Protein AF-A0A7C5U0W5-F1 (afdb_monomer_lite)

pLDDT: mean 94.02, std 6.53, range [56.75, 98.31]

Secondary structure (DSSP, 8-state):
------SSSS-PPPHHHHHHHTSPPPPTTSHHHHHHHHHHHHHHHHHTT--SPP---SS-HHHHHHHHHHHH-SS--

Structure (mmCIF, N/CA/C/O backbone):
data_AF-A0A7C5U0W5-F1
#
_entry.id   AF-A0A7C5U0W5-F1
#
loop_
_atom_site.group_PDB
_atom_site.id
_atom_site.type_symbol
_atom_site.label_atom_id
_atom_site.label_alt_id
_atom_site.label_comp_id
_atom_site.label_asym_id
_atom_site.label_entity_id
_atom_site.label_seq_id
_atom_site.pdbx_PDB_ins_code
_atom_site.Cartn_x
_atom_site.Cartn_y
_atom_site.Cartn_z
_atom_site.occupancy
_atom_site.B_iso_or_equiv
_atom_site.auth_seq_id
_atom_site.auth_comp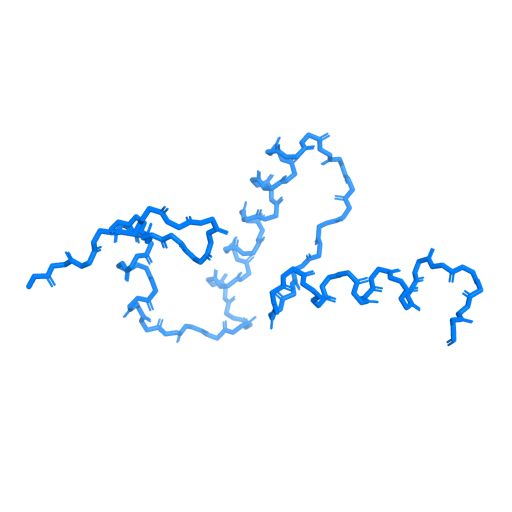_id
_atom_site.auth_asym_id
_atom_site.auth_atom_id
_atom_site.pdbx_PDB_model_num
ATOM 1 N N . MET A 1 1 ? -21.721 18.288 11.775 1.00 56.75 1 MET A N 1
ATOM 2 C CA . MET A 1 1 ? -21.760 18.406 10.298 1.00 56.75 1 MET A CA 1
ATOM 3 C C . MET A 1 1 ? -20.559 17.670 9.734 1.00 56.75 1 MET A C 1
ATOM 5 O O . MET A 1 1 ? -19.465 17.898 10.230 1.00 56.75 1 MET A O 1
ATOM 9 N N . GLN A 1 2 ? -20.758 16.779 8.762 1.00 81.00 2 GLN A N 1
ATOM 10 C CA . GLN A 1 2 ? -19.662 16.085 8.079 1.00 81.00 2 GLN A CA 1
ATOM 11 C C . GLN A 1 2 ? -19.214 16.920 6.870 1.00 81.00 2 GLN A C 1
ATOM 13 O O . GLN A 1 2 ? -20.056 17.421 6.123 1.00 81.00 2 GLN A O 1
ATOM 18 N N . LEU A 1 3 ? -17.904 17.109 6.706 1.00 85.94 3 LEU A N 1
ATOM 19 C CA . LEU A 1 3 ? -17.321 17.836 5.574 1.00 85.94 3 LEU A CA 1
ATOM 20 C C . LEU A 1 3 ? -17.552 17.051 4.274 1.00 85.94 3 LEU A C 1
ATOM 22 O O . LEU A 1 3 ? -17.224 15.869 4.200 1.00 85.94 3 LEU A O 1
ATOM 26 N N . LYS A 1 4 ? -18.097 17.708 3.243 1.00 91.38 4 LYS A N 1
ATOM 27 C CA . LYS A 1 4 ? -18.188 17.141 1.889 1.00 91.38 4 LYS A CA 1
ATOM 28 C C . LYS A 1 4 ? -16.898 17.460 1.135 1.00 91.38 4 LYS A C 1
ATOM 30 O O . LYS A 1 4 ? -16.648 18.620 0.820 1.00 91.38 4 LYS A O 1
ATOM 35 N N . LEU A 1 5 ? -16.077 16.443 0.883 1.00 93.88 5 LEU A N 1
ATOM 36 C CA . LEU A 1 5 ? -14.774 16.590 0.232 1.00 93.88 5 LEU A CA 1
ATOM 37 C C . LEU A 1 5 ? -14.898 16.330 -1.276 1.00 93.88 5 LEU A C 1
ATOM 39 O O . LEU A 1 5 ? -15.022 15.183 -1.695 1.00 93.88 5 LEU A O 1
ATOM 43 N N 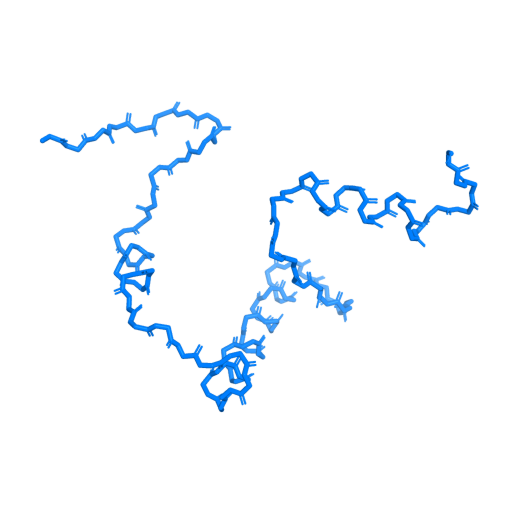. PHE A 1 6 ? -14.849 17.399 -2.075 1.00 94.06 6 PHE A N 1
ATOM 44 C CA . PHE A 1 6 ? -14.806 17.360 -3.548 1.00 94.06 6 PHE A CA 1
ATOM 45 C C . PHE A 1 6 ? -13.404 17.712 -4.082 1.00 94.06 6 PHE A C 1
ATOM 47 O O . PHE A 1 6 ? -13.250 18.436 -5.061 1.00 94.06 6 PHE A O 1
ATOM 54 N N . THR A 1 7 ? -12.369 17.263 -3.376 1.00 94.81 7 THR A N 1
ATOM 55 C CA . THR A 1 7 ? -10.951 17.544 -3.639 1.00 94.81 7 THR A CA 1
ATOM 56 C C . THR A 1 7 ? -10.290 16.427 -4.450 1.00 94.81 7 THR A C 1
ATOM 58 O O . THR A 1 7 ? -10.720 15.278 -4.405 1.00 94.81 7 THR A O 1
ATOM 61 N N . VAL A 1 8 ? -9.192 16.738 -5.148 1.00 94.75 8 VAL A N 1
ATOM 62 C CA . VAL A 1 8 ? -8.353 15.765 -5.884 1.00 94.75 8 VAL A CA 1
ATOM 63 C C . VAL A 1 8 ? -7.369 15.036 -4.957 1.00 94.75 8 VAL A C 1
ATOM 65 O O . VAL A 1 8 ? -6.170 14.975 -5.209 1.00 94.75 8 VAL A O 1
ATOM 68 N N . GLY A 1 9 ? -7.886 14.504 -3.850 1.00 91.56 9 GLY A N 1
ATOM 69 C CA . GLY A 1 9 ? -7.082 13.896 -2.792 1.00 91.56 9 GLY A CA 1
ATOM 70 C C . GLY A 1 9 ? -6.699 14.897 -1.686 1.00 91.56 9 GLY A C 1
ATOM 71 O O . GLY A 1 9 ? -6.214 15.987 -1.991 1.00 91.56 9 GLY A O 1
ATOM 72 N N . PRO A 1 10 ? -6.904 14.554 -0.399 1.00 93.56 10 PRO A N 1
ATOM 73 C CA . PRO A 1 10 ? -7.650 13.389 0.088 1.00 93.56 10 PRO A CA 1
ATOM 74 C C . PRO A 1 10 ? -9.141 13.473 -0.284 1.00 93.56 10 PRO A C 1
ATOM 76 O O . PRO A 1 10 ? -9.641 14.537 -0.645 1.00 93.56 10 PRO A O 1
ATOM 79 N N . VAL A 1 11 ? -9.851 12.350 -0.200 1.00 94.19 11 VAL A N 1
ATOM 80 C CA . VAL A 1 11 ? -11.313 12.267 -0.359 1.00 94.19 11 VAL A CA 1
ATOM 81 C C . VAL A 1 11 ? -11.932 11.660 0.898 1.00 94.19 11 VAL A C 1
ATOM 83 O O . VAL A 1 11 ? -11.224 11.099 1.736 1.00 94.19 11 VAL A O 1
ATOM 86 N N . ALA A 1 12 ? -13.250 11.785 1.057 1.00 94.31 12 ALA A N 1
ATOM 87 C CA . ALA A 1 12 ? -13.942 11.147 2.172 1.00 94.31 12 ALA A CA 1
ATOM 88 C C . ALA A 1 12 ? -13.826 9.617 2.061 1.00 94.31 12 ALA A C 1
ATOM 90 O O . ALA A 1 12 ? -14.103 9.048 1.007 1.00 94.31 12 ALA A O 1
ATOM 91 N N . CYS A 1 13 ? -13.417 8.961 3.148 1.00 93.94 13 CYS A N 1
ATOM 92 C CA . CYS A 1 13 ? -13.375 7.502 3.208 1.00 93.94 13 CYS A CA 1
ATOM 93 C C . CYS A 1 13 ? -14.797 6.930 3.228 1.00 93.94 13 CYS A C 1
ATOM 95 O O . CYS A 1 13 ? -15.705 7.524 3.817 1.00 93.94 13 CYS A O 1
ATOM 97 N N . TYR A 1 14 ? -14.982 5.753 2.629 1.00 95.06 14 TYR A N 1
ATOM 98 C CA . TYR A 1 14 ? -16.229 5.011 2.7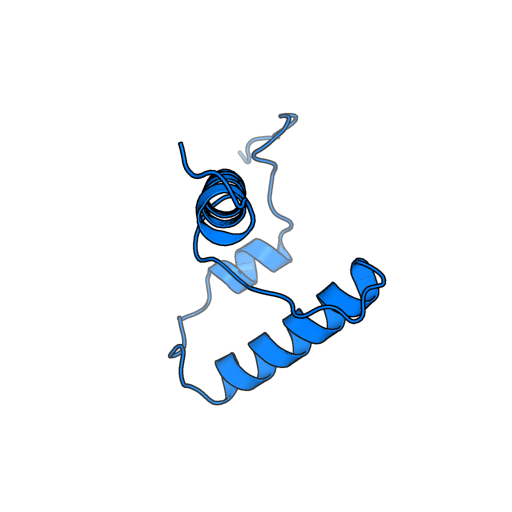78 1.00 95.06 14 TYR A CA 1
ATOM 99 C C . TYR A 1 14 ? -16.471 4.650 4.255 1.00 95.06 14 TYR A C 1
ATOM 101 O O . TYR A 1 14 ? -15.502 4.391 4.976 1.00 95.06 14 TYR A O 1
ATOM 109 N N . PRO A 1 15 ? -17.733 4.589 4.724 1.00 95.25 15 PRO A N 1
ATOM 110 C CA . PRO A 1 15 ? -18.035 4.282 6.122 1.00 95.25 15 PRO A CA 1
ATOM 111 C C . PRO A 1 15 ? -17.399 2.981 6.627 1.00 95.25 15 PRO A C 1
ATOM 113 O O . PRO A 1 15 ? -16.890 2.970 7.744 1.00 95.25 15 PRO A O 1
ATOM 116 N N . GLN A 1 16 ? -17.346 1.929 5.797 1.00 97.50 16 GLN A N 1
ATOM 117 C CA . GLN A 1 16 ? -16.750 0.647 6.201 1.00 97.50 16 GLN A CA 1
ATOM 118 C C . GLN A 1 16 ? -15.237 0.766 6.447 1.00 97.50 16 GLN A C 1
ATOM 120 O O . GLN A 1 16 ? -14.701 0.136 7.348 1.00 97.50 16 GLN A O 1
ATOM 125 N N . VAL A 1 17 ? -14.541 1.620 5.685 1.00 96.25 17 VAL A N 1
ATOM 126 C CA . VAL A 1 17 ? -13.101 1.862 5.876 1.00 96.25 17 VAL A CA 1
ATOM 127 C C . VAL A 1 17 ? -12.852 2.560 7.212 1.00 96.25 17 VAL A C 1
ATOM 129 O O . VAL A 1 17 ? -11.920 2.204 7.925 1.00 96.25 17 VAL A O 1
ATOM 132 N N . LEU A 1 18 ? -13.699 3.528 7.578 1.00 96.06 18 LEU A N 1
ATOM 133 C CA . LEU A 1 18 ? -13.593 4.223 8.864 1.00 96.06 18 LEU A CA 1
ATOM 134 C C . LEU A 1 18 ? -13.854 3.288 10.050 1.00 96.06 18 LEU A C 1
ATOM 136 O O . LEU A 1 18 ? -13.178 3.405 11.069 1.00 96.06 18 LEU A O 1
ATOM 140 N N . GLU A 1 19 ? -14.810 2.369 9.913 1.00 97.38 19 GLU A N 1
ATOM 141 C CA . GLU A 1 19 ? -15.089 1.343 10.920 1.00 97.38 19 GLU A CA 1
ATOM 142 C C . GLU A 1 19 ? -13.877 0.427 11.130 1.00 97.38 19 GLU A C 1
ATOM 144 O O . GLU A 1 19 ? -13.418 0.273 12.262 1.00 97.38 19 GLU A O 1
ATOM 149 N N . GLU A 1 20 ? -13.291 -0.094 10.050 1.00 95.31 20 GLU A N 1
ATOM 150 C CA . GLU A 1 20 ? -12.103 -0.953 10.117 1.00 95.31 20 GLU A CA 1
ATOM 151 C C . GLU A 1 20 ? -10.877 -0.227 10.687 1.00 95.31 20 GLU A C 1
ATOM 153 O O . GLU A 1 20 ? -10.172 -0.770 11.538 1.00 95.31 20 GLU A O 1
ATOM 158 N N . MET A 1 21 ? -10.651 1.032 10.296 1.00 95.06 21 MET A N 1
ATOM 159 C CA . MET A 1 21 ? -9.567 1.862 10.841 1.00 95.06 21 MET A CA 1
ATOM 160 C C . MET A 1 21 ? -9.730 2.175 12.336 1.00 95.06 21 MET A C 1
ATOM 162 O O . MET A 1 21 ? -8.752 2.531 12.991 1.00 95.06 21 MET A O 1
ATOM 166 N N . GLY A 1 22 ? -10.946 2.068 12.879 1.00 96.62 22 GLY A N 1
ATOM 167 C CA . GLY A 1 22 ? -11.237 2.271 14.300 1.00 96.62 22 GLY A CA 1
ATOM 168 C C . GLY A 1 22 ? -11.008 1.037 15.179 1.00 96.62 22 GLY A C 1
ATOM 169 O O . GLY A 1 22 ? -11.155 1.128 16.400 1.00 96.62 22 GLY A O 1
ATOM 170 N N . ARG A 1 23 ? -10.678 -0.120 14.594 1.00 95.75 23 ARG A N 1
ATOM 171 C CA . ARG A 1 23 ? -10.490 -1.378 15.332 1.00 95.75 23 ARG A CA 1
ATOM 172 C C . ARG A 1 23 ? -9.167 -1.387 16.095 1.00 95.75 23 ARG A C 1
ATOM 174 O O . ARG A 1 23 ? -8.208 -0.704 15.747 1.00 95.75 23 ARG A O 1
ATOM 181 N N . GLN A 1 24 ? -9.109 -2.207 17.144 1.00 95.75 24 GLN A N 1
ATOM 182 C CA . GLN A 1 24 ? -7.869 -2.410 17.887 1.00 95.75 24 GLN A CA 1
ATOM 183 C C . GLN A 1 24 ? -6.806 -3.055 16.991 1.00 95.75 24 GLN A C 1
ATOM 185 O O . GLN A 1 24 ? -7.061 -4.074 16.346 1.00 95.75 24 GLN A O 1
ATOM 190 N N . MET A 1 25 ? -5.602 -2.488 17.006 1.00 93.12 25 MET A N 1
ATOM 191 C CA . MET A 1 25 ? -4.487 -2.983 16.207 1.00 93.12 25 MET A CA 1
ATOM 192 C C . MET A 1 25 ? -4.021 -4.353 16.698 1.00 93.12 25 MET A C 1
ATOM 194 O O . MET A 1 25 ? -3.714 -4.544 17.877 1.00 93.12 25 MET A O 1
ATOM 198 N N . PHE A 1 26 ? -3.903 -5.295 15.768 1.00 93.44 26 PHE A N 1
ATOM 199 C CA . PHE A 1 26 ? -3.230 -6.570 15.988 1.00 93.44 26 PHE A CA 1
ATOM 200 C C . PHE A 1 26 ? -1.742 -6.476 15.626 1.00 93.44 26 PHE A C 1
ATOM 202 O O . PHE A 1 26 ? -1.279 -5.547 14.962 1.00 93.44 26 PHE A O 1
ATOM 209 N N . SER A 1 27 ? -0.962 -7.450 16.097 1.00 96.31 27 SER A N 1
ATOM 210 C CA . SER A 1 27 ? 0.470 -7.518 15.806 1.00 96.31 27 SER A CA 1
ATOM 211 C C . SER A 1 27 ? 0.727 -7.766 14.318 1.00 96.31 27 SER A C 1
ATOM 213 O O . SER A 1 27 ? 0.126 -8.650 13.723 1.00 96.31 27 SER A O 1
ATOM 215 N N . HIS A 1 28 ? 1.726 -7.089 13.750 1.00 94.75 28 HIS A N 1
ATOM 216 C CA . HIS A 1 28 ? 2.219 -7.316 12.383 1.00 94.75 28 HIS A CA 1
ATOM 217 C C . HIS A 1 28 ? 2.787 -8.731 12.136 1.00 94.75 28 HIS A C 1
ATOM 219 O O . HIS A 1 28 ? 3.169 -9.062 11.018 1.00 94.75 28 HIS A O 1
ATOM 225 N N . ARG A 1 29 ? 2.900 -9.565 13.178 1.00 95.88 29 ARG A N 1
ATOM 226 C CA . ARG A 1 29 ? 3.298 -10.981 13.078 1.00 95.88 29 ARG A CA 1
ATOM 227 C C . ARG A 1 29 ? 2.183 -11.945 13.478 1.00 95.88 29 ARG A C 1
ATOM 229 O O . ARG A 1 29 ? 2.442 -13.141 13.589 1.00 95.88 29 ARG A O 1
ATOM 236 N N . SER A 1 30 ? 0.980 -11.448 13.769 1.00 97.50 30 SER A N 1
ATOM 237 C CA . SER A 1 30 ? -0.146 -12.311 14.120 1.00 97.50 30 SER A CA 1
ATOM 238 C C . SER A 1 30 ? -0.604 -13.121 12.908 1.00 97.50 30 SER A C 1
ATOM 240 O O . SER A 1 30 ? -0.363 -12.746 11.758 1.00 97.50 30 SER A O 1
ATOM 242 N N . LYS A 1 31 ? -1.309 -14.224 13.176 1.00 97.62 31 LYS A N 1
ATOM 243 C CA . LYS A 1 31 ? -1.992 -14.991 12.132 1.00 97.62 31 LYS A CA 1
ATOM 244 C C . LYS A 1 31 ? -2.964 -14.106 11.342 1.00 97.62 31 LYS A C 1
ATOM 246 O O . LYS A 1 31 ? -2.964 -14.175 10.121 1.00 97.62 31 LYS A O 1
ATOM 251 N N . ASP A 1 32 ? -3.681 -13.221 12.033 1.00 95.62 32 ASP A N 1
ATOM 252 C CA . ASP A 1 32 ? -4.628 -12.290 11.412 1.00 95.62 32 ASP A CA 1
ATOM 253 C C . ASP A 1 32 ? -3.950 -11.364 10.391 1.00 95.62 32 ASP A C 1
ATOM 255 O O . ASP A 1 32 ? -4.456 -11.208 9.284 1.00 95.62 32 ASP A O 1
ATOM 259 N N . TYR A 1 33 ? -2.776 -10.798 10.711 1.00 95.88 33 TYR A N 1
ATOM 260 C CA . TYR A 1 33 ? -2.036 -9.975 9.746 1.00 95.88 33 TYR A CA 1
ATOM 261 C C . TYR A 1 33 ? -1.528 -10.799 8.564 1.00 95.88 33 TYR A C 1
ATOM 263 O O . TYR A 1 33 ? -1.583 -10.338 7.429 1.00 95.88 33 TYR A O 1
ATOM 271 N N . ILE A 1 34 ? -1.023 -12.008 8.819 1.00 96.88 34 ILE A N 1
ATOM 272 C CA . ILE A 1 34 ? -0.503 -12.884 7.764 1.00 96.88 34 ILE A CA 1
ATOM 273 C C . ILE A 1 34 ? -1.605 -13.234 6.763 1.00 96.88 34 ILE A C 1
ATOM 275 O O . ILE A 1 34 ? -1.361 -13.195 5.558 1.00 96.88 34 ILE A O 1
ATOM 279 N N . ASP A 1 35 ? -2.795 -13.571 7.254 1.00 97.44 35 ASP A N 1
ATOM 280 C CA . ASP A 1 35 ? -3.930 -13.934 6.409 1.00 97.44 35 ASP A CA 1
ATOM 281 C C . ASP A 1 35 ? -4.456 -12.688 5.660 1.00 97.44 35 ASP A C 1
ATOM 283 O O . ASP A 1 35 ? -4.560 -12.721 4.435 1.00 97.44 35 ASP A O 1
ATOM 287 N N . LEU A 1 36 ? -4.599 -11.537 6.337 1.00 96.19 36 LEU A N 1
ATOM 288 C CA . LEU A 1 36 ? -4.953 -10.259 5.696 1.00 96.19 36 LEU A CA 1
ATOM 289 C C . LEU A 1 36 ? -3.969 -9.851 4.588 1.00 96.19 36 LEU A C 1
ATOM 291 O O . LEU A 1 36 ? -4.378 -9.397 3.522 1.00 96.19 36 LEU A O 1
ATOM 295 N N . HIS A 1 37 ? -2.665 -9.981 4.833 1.00 96.38 37 HIS A N 1
ATOM 296 C CA . HIS A 1 37 ? -1.637 -9.585 3.872 1.00 96.38 37 HIS A CA 1
ATOM 297 C C . HIS A 1 37 ? -1.695 -10.443 2.604 1.00 96.38 37 HIS A C 1
ATOM 299 O O . HIS A 1 37 ? -1.524 -9.921 1.501 1.00 96.38 37 HIS A O 1
ATOM 305 N N . LYS A 1 38 ? -1.961 -11.747 2.746 1.00 96.94 38 LYS A N 1
ATOM 306 C CA . LYS A 1 38 ? -2.132 -12.661 1.607 1.00 96.94 38 LYS A CA 1
ATOM 307 C C . LYS A 1 38 ? -3.356 -12.294 0.782 1.00 96.94 38 LYS A C 1
ATOM 309 O O . LYS A 1 38 ? -3.227 -12.154 -0.432 1.00 96.94 38 LYS A O 1
ATOM 314 N N . ASP A 1 39 ? -4.496 -12.088 1.435 1.00 97.81 39 ASP A N 1
ATOM 315 C CA . ASP A 1 39 ? -5.747 -11.745 0.756 1.00 97.81 39 ASP A CA 1
ATOM 316 C C . ASP A 1 39 ? -5.614 -10.414 0.011 1.00 97.81 39 ASP A C 1
ATOM 318 O O . ASP A 1 39 ? -5.959 -10.313 -1.165 1.00 97.81 39 ASP A O 1
ATOM 322 N N . LEU A 1 40 ? -5.014 -9.407 0.652 1.00 97.19 40 LEU A N 1
ATOM 323 C CA . LEU A 1 40 ? -4.752 -8.114 0.023 1.00 97.19 40 LEU A CA 1
ATOM 324 C C . LEU A 1 40 ? -3.801 -8.232 -1.176 1.00 97.19 40 LEU A C 1
ATOM 326 O O . LEU A 1 40 ? -4.016 -7.581 -2.196 1.00 97.19 40 LEU A O 1
ATOM 330 N N . THR A 1 41 ? -2.759 -9.061 -1.065 1.00 98.00 41 THR A N 1
ATOM 331 C CA . THR A 1 41 ? -1.821 -9.320 -2.170 1.00 98.00 41 THR A CA 1
ATOM 332 C C . THR A 1 41 ? -2.543 -9.945 -3.358 1.00 98.00 41 THR A C 1
ATOM 334 O O . THR A 1 41 ? -2.361 -9.489 -4.484 1.00 98.00 41 THR A O 1
ATOM 337 N N . PHE A 1 42 ? -3.381 -10.955 -3.113 1.00 97.81 42 PHE A N 1
ATOM 338 C CA . PHE A 1 42 ? -4.167 -11.623 -4.148 1.00 97.81 42 PHE A CA 1
ATOM 339 C C . PHE A 1 42 ? -5.123 -10.648 -4.847 1.00 97.81 42 PHE A C 1
ATOM 341 O O . PHE A 1 42 ? -5.062 -10.503 -6.065 1.00 97.81 42 PHE A O 1
ATOM 348 N N . LEU A 1 43 ? -5.924 -9.906 -4.075 1.00 98.12 43 LEU A N 1
ATOM 349 C CA . LEU A 1 43 ? -6.880 -8.936 -4.616 1.00 98.12 43 LEU A CA 1
ATOM 350 C C . LEU A 1 43 ? -6.197 -7.838 -5.440 1.00 98.12 43 LEU A C 1
ATOM 352 O O . LEU A 1 43 ? -6.734 -7.417 -6.462 1.00 98.12 43 LEU A O 1
ATOM 356 N N . LEU A 1 44 ? -5.014 -7.371 -5.026 1.00 97.88 44 LEU A N 1
ATOM 357 C CA . LEU A 1 44 ? -4.260 -6.385 -5.802 1.00 97.88 44 LEU A CA 1
ATOM 358 C C . LEU A 1 44 ? -3.675 -6.962 -7.087 1.00 97.88 44 LEU A C 1
ATOM 360 O O . LEU A 1 44 ? -3.673 -6.257 -8.093 1.00 97.88 44 LEU A O 1
ATOM 364 N N . LYS A 1 45 ? -3.195 -8.211 -7.079 1.00 98.25 45 LYS A N 1
ATOM 365 C CA . LYS A 1 45 ? -2.739 -8.878 -8.306 1.00 98.25 45 LYS A CA 1
ATOM 366 C C . LYS A 1 45 ? -3.879 -9.030 -9.310 1.00 98.25 45 LYS A C 1
ATOM 368 O O . LYS A 1 45 ? -3.681 -8.702 -10.477 1.00 98.25 45 LYS A O 1
ATOM 373 N N . GLU A 1 46 ? -5.066 -9.438 -8.852 1.00 98.31 46 GLU A N 1
ATOM 374 C CA . GLU A 1 46 ? -6.261 -9.506 -9.703 1.00 98.31 46 GLU A CA 1
ATOM 375 C C . GLU A 1 46 ? -6.667 -8.122 -10.222 1.00 98.31 46 GLU A C 1
ATOM 377 O O . GLU A 1 46 ? -6.865 -7.950 -11.420 1.00 98.31 46 GLU A O 1
ATOM 382 N N . PHE A 1 47 ? -6.734 -7.113 -9.348 1.00 98.19 47 PHE A N 1
ATOM 383 C CA . PHE A 1 47 ? -7.134 -5.754 -9.727 1.00 98.19 47 PHE A CA 1
ATOM 384 C C . PHE A 1 47 ? -6.173 -5.090 -10.723 1.00 98.19 47 PHE A C 1
ATOM 386 O O . PHE A 1 47 ? -6.609 -4.343 -11.597 1.00 98.19 47 PHE A O 1
ATOM 393 N N . LEU A 1 48 ? -4.868 -5.326 -10.576 1.00 97.69 48 LEU A N 1
ATOM 394 C CA . LEU A 1 48 ? -3.830 -4.784 -11.458 1.00 97.69 48 LEU A CA 1
ATOM 395 C C . LEU A 1 48 ? -3.544 -5.678 -12.673 1.00 97.69 48 LEU A C 1
ATOM 397 O O . LEU A 1 48 ? -2.699 -5.307 -13.487 1.00 97.69 48 LEU A O 1
ATOM 401 N N . GLU A 1 49 ? -4.196 -6.840 -12.772 1.00 98.31 49 GLU A N 1
ATOM 402 C CA . GLU A 1 49 ? -3.985 -7.846 -13.820 1.00 98.31 49 GLU A CA 1
ATOM 403 C C . GLU A 1 49 ? -2.496 -8.211 -13.991 1.00 98.31 49 GLU A C 1
ATOM 405 O O . GLU A 1 49 ? -1.940 -8.197 -15.092 1.00 98.31 49 GLU A O 1
ATOM 410 N N . THR A 1 50 ? -1.807 -8.502 -12.879 1.00 97.75 50 THR A N 1
ATOM 411 C CA . THR A 1 50 ? -0.360 -8.765 -12.881 1.00 97.75 50 THR A CA 1
ATOM 412 C C . THR A 1 50 ? 0.042 -9.992 -12.072 1.00 97.75 50 THR A C 1
ATOM 414 O O . THR A 1 50 ? -0.442 -10.228 -10.969 1.00 97.75 50 THR A O 1
ATOM 417 N N . GLU A 1 51 ? 1.034 -10.719 -12.586 1.00 96.94 51 GLU A N 1
ATOM 418 C CA . GLU A 1 51 ? 1.698 -11.815 -11.869 1.00 96.94 51 GLU A CA 1
ATOM 419 C C . GLU A 1 51 ? 2.887 -11.338 -11.016 1.00 96.94 51 GLU A C 1
ATOM 421 O O . GLU A 1 51 ? 3.418 -12.093 -10.196 1.00 96.94 51 GLU A O 1
ATOM 426 N N . SER A 1 52 ? 3.304 -10.077 -11.182 1.00 96.38 52 SER A N 1
ATOM 427 C CA . SER A 1 52 ? 4.474 -9.507 -10.502 1.00 96.38 52 SER A CA 1
ATOM 428 C C . SER A 1 52 ? 4.324 -9.511 -8.980 1.00 96.38 52 SER A C 1
ATOM 430 O O . SER A 1 52 ? 3.216 -9.507 -8.441 1.00 96.38 52 SER A O 1
ATOM 432 N N . GLU A 1 53 ? 5.449 -9.491 -8.265 1.00 95.31 53 GLU A N 1
ATOM 433 C CA . GLU A 1 53 ? 5.440 -9.325 -6.810 1.00 95.31 53 GLU A CA 1
ATOM 434 C C . GLU A 1 53 ? 4.873 -7.956 -6.409 1.00 95.31 53 GLU A C 1
ATOM 436 O O . GLU A 1 53 ? 5.238 -6.924 -6.978 1.00 95.31 53 GLU A O 1
ATOM 441 N N . ILE A 1 54 ? 3.990 -7.952 -5.407 1.00 95.81 54 ILE A N 1
ATOM 442 C CA . ILE A 1 54 ? 3.384 -6.737 -4.854 1.00 95.81 54 ILE A CA 1
ATOM 443 C C . ILE A 1 54 ? 4.107 -6.379 -3.560 1.00 95.81 54 ILE A C 1
ATOM 445 O O . ILE A 1 54 ? 4.192 -7.184 -2.634 1.00 95.81 54 ILE A O 1
ATOM 449 N N . PHE A 1 55 ? 4.597 -5.144 -3.480 1.00 93.94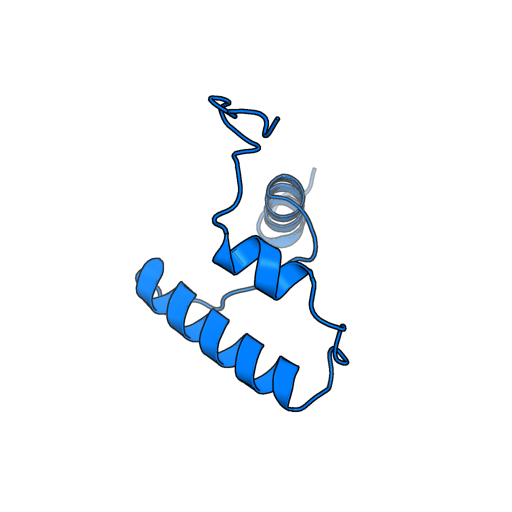 55 PHE A N 1
ATOM 450 C CA . PHE A 1 55 ? 5.247 -4.615 -2.285 1.00 93.94 55 PHE A CA 1
ATOM 451 C C . PHE A 1 55 ? 4.378 -3.545 -1.627 1.00 93.94 55 PHE A C 1
ATOM 453 O O . PHE A 1 55 ? 3.932 -2.602 -2.280 1.00 93.94 55 PHE A O 1
ATOM 460 N N . PHE A 1 56 ? 4.189 -3.657 -0.312 1.00 94.50 56 PHE A N 1
ATOM 461 C CA . PHE A 1 56 ? 3.440 -2.693 0.493 1.00 94.50 56 PHE A CA 1
ATOM 462 C C . PHE A 1 56 ? 4.389 -1.792 1.274 1.00 94.50 56 PHE A C 1
ATOM 464 O O . PHE A 1 56 ? 5.311 -2.275 1.931 1.00 94.50 56 PHE A O 1
ATOM 471 N N . PHE A 1 57 ? 4.139 -0.484 1.239 1.00 94.31 57 PHE A N 1
ATOM 472 C CA . PHE A 1 57 ? 4.950 0.504 1.940 1.00 94.31 57 PHE A CA 1
ATOM 473 C C . PHE A 1 57 ? 4.076 1.247 2.954 1.00 94.31 57 PHE A C 1
ATOM 475 O O . PHE A 1 57 ? 2.983 1.691 2.597 1.00 94.31 57 PHE A O 1
ATOM 482 N N . PRO A 1 58 ? 4.541 1.444 4.200 1.00 93.81 58 PRO A N 1
ATOM 483 C CA . PRO A 1 58 ? 3.868 2.295 5.177 1.00 93.81 58 PRO A CA 1
ATOM 484 C C . PRO A 1 58 ? 4.154 3.781 4.883 1.00 93.81 58 PRO A C 1
ATOM 486 O O . PRO A 1 58 ? 4.690 4.507 5.718 1.00 93.81 58 PRO A O 1
ATOM 489 N N . SER A 1 59 ? 3.861 4.226 3.662 1.00 95.44 59 SER A N 1
ATOM 490 C CA . SER A 1 59 ? 4.087 5.589 3.174 1.00 95.44 59 SER A CA 1
ATOM 491 C C . SER A 1 59 ? 3.033 5.977 2.130 1.00 95.44 59 SER A C 1
ATOM 493 O O . SER A 1 59 ? 2.217 5.160 1.707 1.00 95.44 59 SER A O 1
ATOM 495 N N . SER A 1 60 ? 3.017 7.250 1.730 1.00 94.88 60 SER A N 1
ATOM 496 C CA . SER A 1 60 ? 2.196 7.715 0.608 1.00 94.88 60 SER A CA 1
ATOM 497 C C . SER A 1 60 ? 2.869 7.422 -0.742 1.00 94.88 60 SER A C 1
ATOM 499 O O . SER A 1 60 ? 4.006 6.951 -0.804 1.00 94.88 60 SER A O 1
ATOM 501 N N . GLY A 1 61 ? 2.191 7.756 -1.847 1.00 94.00 61 GLY A N 1
ATOM 502 C CA . GLY A 1 61 ? 2.690 7.505 -3.206 1.00 94.00 61 GLY A CA 1
ATOM 503 C C . GLY A 1 61 ? 4.095 8.057 -3.487 1.00 94.00 61 GLY A C 1
ATOM 504 O O . GLY A 1 61 ? 4.882 7.401 -4.162 1.00 94.00 61 GLY A O 1
ATOM 505 N N . THR A 1 62 ? 4.475 9.202 -2.910 1.00 96.12 62 THR A N 1
ATOM 506 C CA . THR A 1 62 ? 5.824 9.767 -3.095 1.00 96.12 62 THR A CA 1
ATOM 507 C C . THR A 1 62 ? 6.922 8.851 -2.546 1.00 96.12 62 THR A C 1
ATOM 509 O O . THR A 1 62 ? 8.001 8.778 -3.127 1.00 96.12 62 THR A O 1
ATOM 512 N N . GLY A 1 63 ? 6.648 8.103 -1.472 1.00 96.62 63 GLY A N 1
ATOM 513 C CA . GLY A 1 63 ? 7.599 7.131 -0.928 1.00 96.62 63 GLY A CA 1
ATOM 514 C C . GLY A 1 63 ? 7.866 5.976 -1.897 1.00 96.62 63 GLY A C 1
ATOM 515 O O . GLY A 1 63 ? 9.011 5.556 -2.049 1.00 96.62 63 GLY A O 1
ATOM 516 N N . PHE A 1 64 ? 6.836 5.517 -2.617 1.00 95.19 64 PHE A N 1
ATOM 517 C CA . PHE A 1 64 ? 7.004 4.555 -3.710 1.00 95.19 64 PHE A CA 1
ATOM 518 C C . PHE A 1 64 ? 7.815 5.142 -4.867 1.00 95.19 64 PHE A C 1
ATOM 520 O O . PHE A 1 64 ? 8.701 4.467 -5.391 1.00 95.19 64 PHE A O 1
ATOM 527 N N . MET A 1 65 ? 7.551 6.397 -5.247 1.00 95.38 65 MET A N 1
ATOM 528 C CA . MET A 1 65 ? 8.312 7.067 -6.307 1.00 95.38 65 MET A CA 1
ATOM 529 C C . MET A 1 65 ? 9.802 7.126 -5.952 1.00 95.38 65 MET A C 1
ATOM 531 O O . MET A 1 65 ? 10.631 6.705 -6.757 1.00 95.38 65 MET A O 1
ATOM 535 N N . GLU A 1 66 ? 10.150 7.543 -4.733 1.00 95.31 66 GLU A N 1
ATOM 536 C CA . GLU A 1 66 ? 11.543 7.540 -4.272 1.00 95.31 66 GLU A CA 1
ATOM 537 C C . GLU A 1 66 ? 12.146 6.128 -4.293 1.00 95.31 66 GLU A C 1
ATOM 539 O O . GLU A 1 66 ? 13.226 5.927 -4.850 1.00 95.31 66 GLU A O 1
ATOM 544 N N . ALA A 1 67 ? 11.452 5.134 -3.731 1.00 94.31 67 ALA A N 1
ATOM 545 C CA . ALA A 1 67 ? 11.945 3.760 -3.680 1.00 94.31 67 ALA A CA 1
ATOM 546 C C . ALA A 1 67 ? 12.206 3.187 -5.080 1.00 94.31 67 ALA A C 1
ATOM 548 O O . ALA A 1 67 ? 13.231 2.536 -5.290 1.00 94.31 67 ALA A O 1
ATOM 549 N N . SER A 1 68 ? 11.324 3.470 -6.041 1.00 93.44 68 SER A N 1
ATOM 550 C CA . SER A 1 68 ? 11.475 3.030 -7.429 1.00 93.44 68 SER A CA 1
ATOM 551 C C . SER A 1 68 ? 12.722 3.632 -8.078 1.00 93.44 68 SER A C 1
ATOM 553 O O . SER A 1 68 ? 13.531 2.901 -8.644 1.00 93.44 68 SER A O 1
ATOM 555 N N . VAL A 1 69 ? 12.955 4.938 -7.909 1.00 94.69 69 VAL A N 1
ATOM 556 C CA . VAL A 1 69 ? 14.144 5.603 -8.452 1.00 94.69 69 VAL A CA 1
ATOM 557 C C . VAL A 1 69 ? 15.404 5.073 -7.776 1.00 94.69 69 VAL A C 1
ATOM 559 O O . VAL A 1 69 ? 16.369 4.749 -8.452 1.00 94.69 69 VAL A O 1
ATOM 562 N N . ARG A 1 70 ? 15.425 4.923 -6.449 1.00 93.56 70 ARG A N 1
ATOM 563 C CA . ARG A 1 70 ? 16.648 4.519 -5.734 1.00 93.56 70 ARG A CA 1
ATOM 564 C C . ARG A 1 70 ? 17.079 3.074 -6.000 1.00 93.56 70 ARG A C 1
ATOM 566 O O . ARG A 1 70 ? 18.270 2.783 -5.864 1.00 93.56 70 ARG A O 1
ATOM 573 N N . ASN A 1 71 ? 16.142 2.191 -6.347 1.00 93.94 71 ASN A N 1
ATOM 574 C CA . ASN A 1 71 ? 16.401 0.754 -6.484 1.00 93.94 71 ASN A CA 1
ATOM 575 C C . ASN A 1 71 ? 16.341 0.239 -7.926 1.00 93.94 71 ASN A C 1
ATOM 577 O O . ASN A 1 71 ? 17.023 -0.736 -8.226 1.00 93.94 71 ASN A O 1
ATOM 581 N N . CYS A 1 72 ? 15.560 0.866 -8.807 1.00 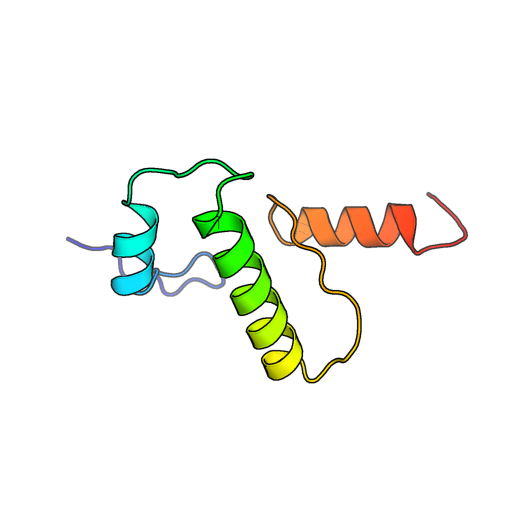94.06 72 CYS A N 1
ATOM 582 C CA . CYS A 1 72 ? 15.265 0.317 -10.134 1.00 94.06 72 CYS A CA 1
ATOM 583 C C . CYS A 1 72 ? 15.906 1.095 -11.290 1.00 94.06 72 CYS A C 1
ATOM 585 O O . CYS A 1 72 ? 15.703 0.724 -12.444 1.00 94.06 72 CYS A O 1
ATOM 587 N N . VAL A 1 73 ? 16.673 2.156 -11.019 1.00 95.19 73 VAL A N 1
ATOM 588 C CA . VAL A 1 73 ? 17.450 2.860 -12.052 1.00 95.19 73 VAL A CA 1
ATOM 589 C C . VAL A 1 73 ? 18.934 2.543 -11.908 1.00 95.19 73 VAL A C 1
ATOM 591 O O . VAL A 1 73 ? 19.476 2.469 -10.805 1.00 95.19 73 VAL A O 1
ATOM 594 N N . GLU A 1 74 ? 19.605 2.370 -13.040 1.00 93.06 74 GLU A N 1
ATOM 595 C CA . GLU A 1 74 ? 21.020 1.996 -13.072 1.00 93.06 74 GLU A CA 1
ATOM 596 C C . GLU A 1 74 ? 21.929 3.159 -12.646 1.00 93.06 74 GLU A C 1
ATOM 598 O O . GLU A 1 74 ? 22.836 2.999 -11.827 1.00 93.06 74 GLU A O 1
ATOM 603 N N . ARG A 1 75 ? 21.642 4.367 -13.147 1.00 89.69 75 ARG A N 1
ATOM 604 C CA . ARG A 1 75 ? 22.367 5.585 -12.784 1.00 89.69 75 ARG A CA 1
ATOM 605 C C . ARG A 1 75 ? 21.646 6.320 -11.662 1.00 89.69 75 ARG A C 1
ATOM 607 O O . ARG A 1 75 ? 20.683 7.043 -11.900 1.00 89.69 75 ARG A O 1
ATOM 614 N N . LYS A 1 76 ? 22.154 6.156 -10.446 1.00 74.0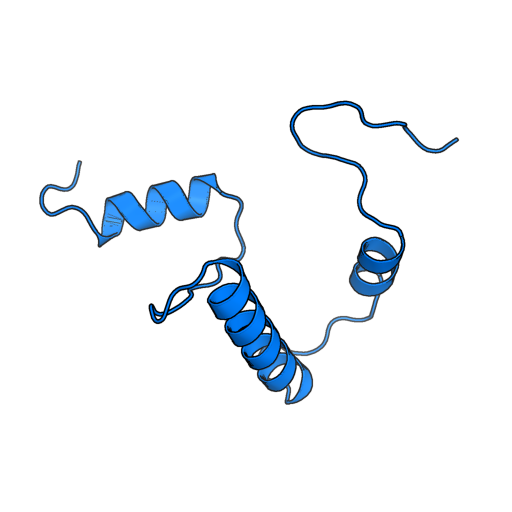0 76 LYS A N 1
ATOM 615 C CA . LYS A 1 76 ? 21.675 6.880 -9.263 1.00 74.00 76 LYS A CA 1
ATOM 616 C C . LYS A 1 76 ? 22.031 8.370 -9.387 1.00 74.00 76 LYS A C 1
ATOM 618 O O . LYS A 1 76 ? 23.111 8.692 -9.887 1.00 74.00 76 LYS A O 1
ATOM 623 N N . MET A 1 77 ? 21.101 9.243 -8.990 1.00 64.62 77 MET A N 1
ATOM 624 C CA . MET A 1 77 ? 21.359 10.683 -8.828 1.00 64.62 77 MET A CA 1
ATOM 625 C C . MET A 1 77 ? 22.237 10.944 -7.609 1.00 64.62 77 MET A C 1
ATOM 627 O O . MET A 1 77 ? 22.100 10.186 -6.620 1.00 64.62 77 MET A O 1
#

Sequence (77 aa):
MQLKLFTVGPVACYPQVLEEMGRQMFSHRSKDYIDLHKDLTFLLKEFLETESEIFFFPSSGTGFMEASVRNCVERKM

Radius of gyration: 16.6 Å; chains: 1; bounding box: 44×33×32 Å

Foldseek 3Di:
DDDQDPDPDDHDDDPVVVVVVPDDDDDCPDPVVVVVVVVVQVVVCVVVVHPDGDDDDPDDPVVVVVVCQCPVDPDHD